Protein AF-A0A7C2ACA8-F1 (afdb_monomer_lite)

Foldseek 3Di:
DDKDKDKDKDWDWDDDDNDIDIDIDMDMDIHDPPDDVVVVRVVRVVVVVVVVVVVVVVVVVPPDDDDD

Radius of gyration: 17.52 Å; chains: 1; bounding box: 56×21×39 Å

Secondary structure (DSSP, 8-state):
--EEEEEEEEEEEEEETTEEEEEEEEEEEEEETTS-HHHHHHHHHHHHHHHHHHHHHHHHTT------

Sequence (68 aa):
MKVKEISVSVAKKITKEYNSYQLIYSATAEIAEGEKYLKHIEQLRGELSSEMKKFQVANNGNGGNTKQ

Structure (mmCIF, N/CA/C/O backbone):
data_AF-A0A7C2ACA8-F1
#
_entry.id   AF-A0A7C2ACA8-F1
#
loop_
_atom_site.group_PDB
_atom_site.id
_atom_site.type_symbol
_atom_site.label_atom_id
_atom_site.label_alt_id
_atom_site.label_comp_id
_atom_site.label_asym_id
_atom_site.label_entity_id
_atom_site.label_seq_id
_atom_site.pdbx_PDB_ins_code
_atom_site.Cartn_x
_atom_site.Cartn_y
_atom_site.Cartn_z
_atom_site.occupancy
_atom_site.B_iso_or_equiv
_atom_site.auth_seq_id
_atom_site.auth_comp_id
_atom_site.auth_asym_id
_atom_site.auth_atom_id
_atom_site.pdbx_PDB_model_num
ATOM 1 N N . MET A 1 1 ? -22.529 -3.599 11.847 1.00 63.62 1 MET A N 1
ATOM 2 C CA . MET A 1 1 ? -21.269 -2.829 11.912 1.00 63.62 1 MET A CA 1
ATOM 3 C C . MET A 1 1 ? -20.988 -2.334 10.500 1.00 63.62 1 MET A C 1
ATOM 5 O O . MET A 1 1 ? -21.039 -3.170 9.605 1.00 63.62 1 MET A O 1
ATOM 9 N N . LYS A 1 2 ? -20.820 -1.027 10.250 1.00 70.62 2 LYS A N 1
ATOM 10 C CA . LYS A 1 2 ? -20.398 -0.565 8.916 1.00 70.62 2 LYS A CA 1
ATOM 11 C C . LYS A 1 2 ? -18.877 -0.658 8.831 1.00 70.62 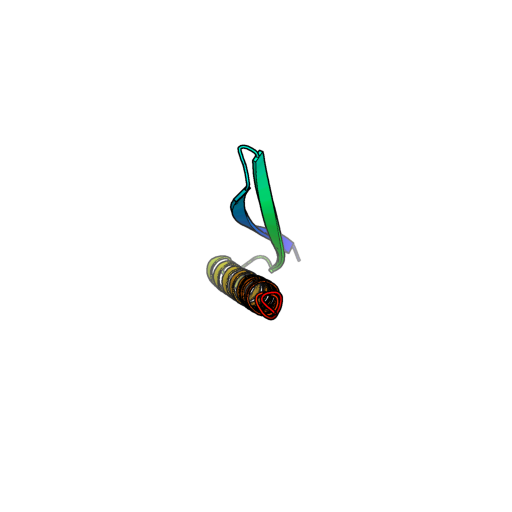2 LYS A C 1
ATOM 13 O O . LYS A 1 2 ? -18.183 -0.315 9.786 1.00 70.62 2 LYS A O 1
ATOM 18 N N . VAL A 1 3 ? -18.383 -1.137 7.701 1.00 76.12 3 VAL A N 1
ATOM 19 C CA . VAL A 1 3 ? -16.954 -1.261 7.407 1.00 76.12 3 VAL A CA 1
ATOM 20 C C . VAL A 1 3 ? -16.655 -0.328 6.239 1.00 76.12 3 VAL A C 1
ATOM 22 O O . VAL A 1 3 ? -17.460 -0.219 5.312 1.00 76.12 3 VAL A O 1
ATOM 25 N N . LYS A 1 4 ? -15.549 0.410 6.321 1.00 79.69 4 LYS A N 1
ATOM 26 C CA . LYS A 1 4 ? -15.049 1.280 5.254 1.00 79.69 4 LYS A CA 1
ATOM 27 C C . LYS A 1 4 ? -13.787 0.658 4.680 1.00 79.69 4 LYS A C 1
ATOM 29 O O . LYS A 1 4 ? -12.894 0.294 5.435 1.00 79.69 4 LYS A O 1
ATOM 34 N N . GLU A 1 5 ? -13.708 0.569 3.364 1.00 85.12 5 GLU A N 1
ATOM 35 C CA . GLU A 1 5 ? -12.490 0.142 2.684 1.00 85.12 5 GLU A CA 1
ATOM 36 C C . GLU A 1 5 ? -11.552 1.340 2.495 1.00 85.12 5 GLU A C 1
ATOM 38 O O . GLU A 1 5 ? -11.988 2.432 2.114 1.00 85.12 5 GLU A O 1
ATOM 43 N N . ILE A 1 6 ? -10.261 1.139 2.752 1.00 84.56 6 ILE A N 1
ATOM 44 C CA . ILE A 1 6 ? -9.208 2.052 2.313 1.00 84.56 6 ILE A CA 1
ATOM 45 C C . ILE A 1 6 ? -8.243 1.326 1.386 1.00 84.56 6 ILE A C 1
ATOM 47 O O . ILE A 1 6 ? -7.903 0.168 1.610 1.00 84.56 6 ILE A O 1
ATOM 51 N N . SER A 1 7 ? -7.753 2.040 0.378 1.00 82.94 7 SER A N 1
ATOM 52 C CA . SER A 1 7 ? -6.759 1.529 -0.562 1.00 82.94 7 SER A CA 1
ATOM 53 C C . SER A 1 7 ? -5.612 2.527 -0.698 1.00 82.94 7 SER A C 1
ATOM 55 O O . SER A 1 7 ? -5.834 3.725 -0.880 1.00 82.94 7 SER A O 1
ATOM 57 N N . VAL A 1 8 ? -4.375 2.040 -0.615 1.00 81.50 8 VAL A N 1
ATOM 58 C CA . VAL A 1 8 ? -3.154 2.822 -0.842 1.00 81.50 8 VAL A CA 1
ATOM 59 C C . VAL A 1 8 ? -2.460 2.266 -2.074 1.00 81.50 8 VAL A C 1
ATOM 61 O O . VAL A 1 8 ? -2.246 1.063 -2.172 1.00 81.50 8 VAL A O 1
ATOM 64 N N . SER A 1 9 ? -2.099 3.142 -3.011 1.00 81.81 9 SER A N 1
ATOM 65 C CA . SER A 1 9 ? -1.370 2.767 -4.225 1.00 81.81 9 SER A CA 1
ATOM 66 C C . SER A 1 9 ? -0.048 3.515 -4.324 1.00 81.81 9 SER A C 1
ATOM 68 O O . SER A 1 9 ? 0.019 4.713 -4.047 1.00 81.81 9 SER A O 1
ATOM 70 N N . VAL A 1 10 ? 1.005 2.819 -4.748 1.00 76.12 10 VAL A N 1
ATOM 71 C CA . VAL A 1 10 ? 2.308 3.410 -5.058 1.00 76.12 10 VAL A CA 1
ATOM 72 C C . VAL A 1 10 ? 2.691 3.022 -6.479 1.00 76.12 10 VAL A C 1
ATOM 74 O O . VAL A 1 10 ? 2.748 1.842 -6.825 1.00 76.12 10 VAL A O 1
ATOM 77 N N . ALA A 1 11 ? 2.970 4.032 -7.299 1.00 75.12 11 ALA A N 1
ATOM 78 C CA . ALA A 1 11 ? 3.408 3.857 -8.674 1.00 75.12 11 ALA A CA 1
ATOM 79 C C . ALA A 1 11 ? 4.900 4.180 -8.802 1.00 75.12 11 ALA A C 1
ATOM 81 O O . ALA A 1 11 ? 5.359 5.237 -8.366 1.00 75.12 11 ALA A O 1
ATOM 82 N N . LYS A 1 12 ? 5.659 3.289 -9.445 1.00 71.94 12 LYS A N 1
ATOM 83 C CA . LYS A 1 12 ? 7.043 3.546 -9.854 1.00 71.94 12 LYS A CA 1
ATOM 84 C C . LYS A 1 12 ? 7.107 3.634 -11.372 1.00 71.94 12 LYS A C 1
ATOM 86 O O . LYS A 1 12 ? 6.773 2.678 -12.070 1.00 71.94 12 LYS A O 1
ATOM 91 N N . LYS A 1 13 ? 7.581 4.770 -11.885 1.00 74.44 13 LYS A N 1
ATOM 92 C CA . LYS A 1 13 ? 7.943 4.901 -13.299 1.00 74.44 13 LYS A CA 1
ATOM 93 C C . LYS A 1 13 ? 9.261 4.168 -13.534 1.00 74.44 13 LYS A C 1
ATOM 95 O O . LYS A 1 13 ? 10.245 4.427 -12.843 1.00 74.44 13 LYS A O 1
ATOM 100 N N . ILE A 1 14 ? 9.272 3.262 -14.501 1.00 71.69 14 ILE A N 1
ATOM 101 C CA . ILE A 1 14 ? 10.458 2.539 -14.952 1.00 71.69 14 ILE A CA 1
ATOM 102 C C . ILE A 1 14 ? 10.723 2.974 -16.386 1.00 71.69 14 ILE A C 1
ATOM 104 O O . ILE A 1 14 ? 9.847 2.871 -17.241 1.00 71.69 14 ILE A O 1
ATOM 108 N N . THR A 1 15 ? 11.920 3.485 -16.646 1.00 71.62 15 THR A N 1
ATOM 109 C CA . THR A 1 15 ? 12.358 3.901 -17.981 1.00 71.62 15 THR A CA 1
ATOM 110 C C . THR A 1 15 ? 13.465 2.975 -18.460 1.00 71.62 15 THR A C 1
ATOM 112 O O . THR A 1 15 ? 14.481 2.849 -17.777 1.00 71.62 15 THR A O 1
ATOM 115 N N . LYS A 1 16 ? 13.289 2.360 -19.631 1.00 62.75 16 LYS A N 1
ATOM 116 C CA . LYS A 1 16 ? 14.347 1.622 -20.330 1.00 62.75 16 LYS A CA 1
ATOM 117 C C . LYS A 1 16 ? 14.232 1.900 -21.825 1.00 62.75 16 LYS A C 1
ATOM 119 O O . LYS A 1 16 ? 13.160 1.706 -22.383 1.00 62.75 16 LYS A O 1
ATOM 124 N N . GLU A 1 17 ? 15.326 2.358 -22.438 1.00 59.66 17 GLU A N 1
ATOM 125 C CA . GLU A 1 17 ? 15.469 2.499 -23.900 1.00 59.66 17 GLU A CA 1
ATOM 126 C C . GLU A 1 17 ? 14.244 3.141 -24.577 1.00 59.66 17 GLU A C 1
ATOM 128 O O . GLU A 1 17 ? 13.519 2.496 -25.325 1.00 59.66 17 GLU A O 1
ATOM 133 N N . TYR A 1 18 ? 13.982 4.416 -24.267 1.00 57.69 18 TYR A N 1
ATOM 134 C CA . TYR A 1 18 ? 12.866 5.217 -24.806 1.00 57.69 18 TYR A CA 1
ATOM 135 C C . TYR A 1 18 ? 11.443 4.712 -24.488 1.00 57.69 18 TYR A C 1
ATOM 137 O O . TYR A 1 18 ? 10.482 5.438 -24.735 1.00 57.69 18 TYR A O 1
ATOM 145 N N . ASN A 1 19 ? 11.295 3.552 -23.841 1.00 47.38 19 ASN A N 1
ATOM 146 C CA . ASN A 1 19 ? 10.031 3.035 -23.327 1.00 47.38 19 ASN A CA 1
ATOM 147 C C . ASN A 1 19 ? 9.874 3.346 -21.831 1.00 47.38 19 ASN A C 1
ATOM 149 O O . ASN A 1 19 ? 10.820 3.249 -21.039 1.00 47.38 19 ASN A O 1
ATOM 153 N N . SER A 1 20 ? 8.655 3.712 -21.425 1.00 64.50 20 SER A N 1
ATOM 154 C CA . SER A 1 20 ? 8.306 3.897 -20.016 1.00 64.50 20 SER A CA 1
ATOM 155 C C . SER A 1 20 ? 7.150 3.000 -19.610 1.00 64.50 20 SER A C 1
ATOM 157 O O . SER A 1 20 ? 6.082 3.067 -20.212 1.00 64.50 20 SER A O 1
ATOM 159 N N . TYR A 1 21 ? 7.350 2.236 -18.542 1.00 64.88 21 TYR A N 1
ATOM 160 C CA . TYR A 1 21 ? 6.320 1.425 -17.902 1.00 64.88 21 TYR A CA 1
ATOM 161 C C . TYR A 1 21 ? 6.015 1.994 -16.516 1.00 64.88 21 TYR A C 1
ATOM 163 O O . TYR A 1 21 ? 6.887 2.572 -15.859 1.00 64.88 21 TYR A O 1
ATOM 171 N N . GLN A 1 22 ? 4.775 1.842 -16.061 1.00 72.88 22 GLN A N 1
ATOM 172 C CA . GLN A 1 22 ? 4.387 2.152 -14.689 1.00 72.88 22 GLN A CA 1
ATOM 173 C C . GLN A 1 22 ? 4.100 0.850 -13.959 1.00 72.88 22 GLN A C 1
ATOM 175 O O . GLN A 1 22 ? 3.245 0.075 -14.374 1.00 72.88 22 GLN A O 1
ATOM 180 N N . LEU A 1 23 ? 4.830 0.618 -12.873 1.00 68.38 23 LEU A N 1
ATOM 181 C CA . LEU A 1 23 ? 4.570 -0.496 -11.977 1.00 68.38 23 LEU A CA 1
ATOM 182 C C . LEU A 1 23 ? 3.739 0.031 -10.813 1.00 68.38 23 LEU A C 1
ATOM 184 O O . LEU A 1 23 ? 4.214 0.882 -10.056 1.00 68.38 23 LEU A O 1
ATOM 188 N N . ILE A 1 24 ? 2.493 -0.424 -10.721 1.00 76.44 24 ILE A N 1
ATOM 189 C CA . ILE A 1 24 ? 1.540 -0.007 -9.694 1.00 76.44 24 ILE A CA 1
ATOM 190 C C . ILE A 1 24 ? 1.415 -1.143 -8.688 1.00 76.44 24 ILE A C 1
ATOM 192 O O . ILE A 1 24 ? 1.122 -2.274 -9.065 1.00 76.44 24 ILE A O 1
ATOM 196 N N . TYR A 1 25 ? 1.621 -0.824 -7.416 1.00 76.56 25 TYR A N 1
ATOM 197 C CA . TYR A 1 25 ? 1.316 -1.718 -6.309 1.00 76.56 25 TYR A CA 1
ATOM 198 C C . TYR A 1 25 ? 0.231 -1.087 -5.457 1.00 76.56 25 TYR A C 1
ATOM 200 O O . TYR A 1 25 ? 0.324 0.094 -5.118 1.00 76.56 25 TYR A O 1
ATOM 208 N N . SER A 1 26 ? -0.770 -1.878 -5.098 1.00 82.25 26 SER A N 1
ATOM 209 C CA . SER A 1 26 ? -1.890 -1.456 -4.267 1.00 82.25 26 SER A CA 1
ATOM 210 C C . SER A 1 26 ? -2.063 -2.406 -3.093 1.00 82.25 26 SER A C 1
ATOM 212 O O . SER A 1 26 ? -1.906 -3.616 -3.249 1.00 82.25 26 SER A O 1
ATOM 214 N N . ALA A 1 27 ? -2.406 -1.856 -1.935 1.00 81.50 27 ALA A N 1
ATOM 215 C CA . ALA A 1 27 ? -2.795 -2.617 -0.759 1.00 81.50 27 ALA A CA 1
ATOM 216 C C . ALA A 1 27 ? -4.090 -2.027 -0.191 1.00 81.50 27 ALA A C 1
ATOM 218 O O . ALA A 1 27 ? -4.272 -0.804 -0.190 1.00 81.50 27 ALA A O 1
ATOM 219 N N . THR A 1 28 ? -4.973 -2.902 0.278 1.00 85.62 28 THR A N 1
ATOM 220 C CA . THR A 1 28 ? -6.334 -2.564 0.701 1.00 85.62 28 THR A CA 1
ATOM 221 C C . THR A 1 28 ? -6.576 -3.109 2.102 1.00 85.62 28 THR A C 1
ATOM 223 O O . THR A 1 28 ? -6.130 -4.210 2.418 1.00 85.62 28 THR A O 1
ATOM 226 N N . ALA A 1 29 ? -7.271 -2.341 2.940 1.00 85.38 29 ALA A N 1
ATOM 227 C CA . ALA A 1 29 ? -7.678 -2.764 4.273 1.00 85.38 29 ALA A CA 1
ATOM 228 C C . ALA A 1 29 ? -9.128 -2.371 4.560 1.00 85.38 29 ALA A C 1
ATOM 230 O O . ALA A 1 29 ? -9.592 -1.291 4.187 1.00 85.38 29 ALA A O 1
ATOM 231 N N . GLU A 1 30 ? -9.815 -3.247 5.280 1.00 87.50 30 GLU A N 1
ATOM 232 C CA . GLU A 1 30 ? -11.129 -2.994 5.849 1.00 87.50 30 GLU A CA 1
ATOM 233 C C . GLU A 1 30 ? -10.989 -2.336 7.224 1.00 87.50 30 GLU A C 1
ATOM 235 O O . GLU A 1 30 ? -10.229 -2.796 8.074 1.00 87.50 30 GLU A O 1
ATOM 240 N N . ILE A 1 31 ? -11.731 -1.253 7.452 1.00 86.00 31 ILE A N 1
ATOM 241 C CA . ILE A 1 31 ? -11.698 -0.480 8.692 1.00 86.00 31 ILE A CA 1
ATOM 242 C C . ILE A 1 31 ? -13.090 -0.441 9.307 1.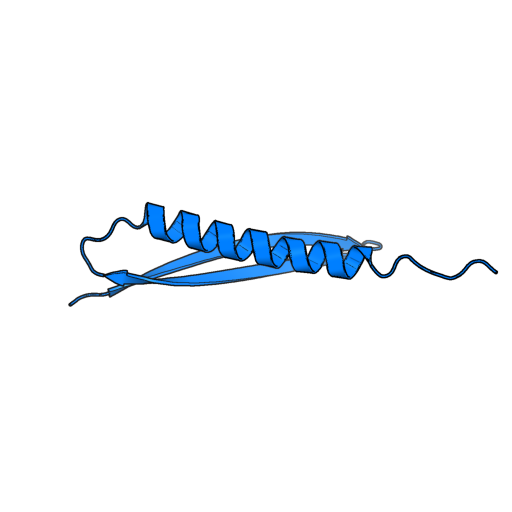00 86.00 31 ILE A C 1
ATOM 244 O O . ILE A 1 31 ? -14.058 -0.012 8.673 1.00 86.00 31 ILE A O 1
ATOM 248 N N . ALA A 1 32 ? -13.189 -0.826 10.576 1.00 86.25 32 ALA A N 1
ATOM 249 C CA . ALA A 1 32 ? -14.422 -0.690 11.335 1.00 86.25 32 ALA A CA 1
ATOM 250 C C . ALA A 1 32 ? -14.793 0.788 11.568 1.00 86.25 32 ALA A C 1
ATOM 252 O O . ALA A 1 32 ? -13.946 1.656 11.789 1.00 86.25 32 ALA A O 1
ATOM 253 N N . GLU A 1 33 ? -16.090 1.092 11.547 1.00 78.56 33 GLU A N 1
ATOM 254 C CA . GLU A 1 33 ? -16.596 2.432 11.849 1.00 78.56 33 GLU A CA 1
ATOM 255 C C . GLU A 1 33 ? -16.163 2.889 13.259 1.00 78.56 33 GLU A C 1
ATOM 257 O O . GLU A 1 33 ? -16.483 2.250 14.257 1.00 78.56 33 GLU A O 1
ATOM 262 N N . GLY A 1 34 ? -15.409 3.995 13.329 1.00 80.06 34 GLY A N 1
ATOM 263 C CA . GLY A 1 34 ? -14.846 4.545 14.572 1.00 80.06 34 GLY A CA 1
ATOM 264 C C . GLY A 1 34 ? -13.328 4.384 14.711 1.00 80.06 34 GLY A C 1
ATOM 265 O O . GLY A 1 34 ? -12.716 5.063 15.537 1.00 80.06 34 GLY A O 1
ATOM 266 N N . GLU A 1 35 ? -12.692 3.555 13.882 1.00 82.50 35 GLU A N 1
ATOM 267 C CA . GLU A 1 35 ? -11.235 3.420 13.877 1.00 82.50 35 GLU A CA 1
ATOM 268 C C . GLU A 1 35 ? -10.525 4.544 13.103 1.00 82.50 35 GLU A C 1
ATOM 270 O O . GLU A 1 35 ? -11.041 5.131 12.146 1.00 82.50 35 GLU A O 1
ATOM 275 N N . LYS A 1 36 ? -9.289 4.853 13.518 1.00 83.88 36 LYS A N 1
ATOM 276 C CA . LYS A 1 36 ? -8.460 5.883 12.878 1.00 83.88 36 LYS A CA 1
ATOM 277 C C . LYS A 1 36 ? -7.828 5.353 11.590 1.00 83.88 36 LYS A C 1
ATOM 279 O O . LYS A 1 36 ? -6.866 4.589 11.633 1.00 83.88 36 LYS A O 1
ATOM 284 N N . TYR A 1 37 ? -8.293 5.869 10.455 1.00 82.69 37 TYR A N 1
ATOM 285 C CA . TYR A 1 37 ? -7.781 5.549 9.116 1.00 82.69 37 TYR A CA 1
ATOM 286 C C . TYR A 1 37 ? -6.275 5.803 8.939 1.00 82.69 37 TYR A C 1
ATOM 288 O O . TYR A 1 37 ? -5.615 5.059 8.222 1.00 82.69 37 TYR A O 1
ATOM 296 N N . LEU A 1 38 ? -5.705 6.802 9.623 1.00 84.44 38 LEU A N 1
ATOM 297 C CA . LEU A 1 38 ? -4.277 7.137 9.519 1.00 84.44 38 LEU A CA 1
ATOM 298 C C . LEU A 1 38 ? -3.354 5.970 9.898 1.00 84.44 38 LEU A C 1
ATOM 300 O O . LEU A 1 38 ? -2.378 5.725 9.196 1.00 84.44 38 LEU A O 1
ATOM 304 N N . LYS A 1 39 ? -3.689 5.218 10.955 1.00 85.06 39 LYS A N 1
ATOM 305 C CA . LYS A 1 39 ? -2.875 4.079 11.408 1.00 85.06 39 LYS A CA 1
ATOM 306 C C . LYS A 1 39 ? -2.845 2.966 10.356 1.00 85.06 39 LYS A C 1
ATOM 308 O O . LYS A 1 39 ? -1.790 2.407 10.074 1.00 85.06 39 LYS A O 1
ATOM 313 N N . HIS A 1 40 ? -3.996 2.689 9.747 1.00 84.75 40 HIS A N 1
ATOM 314 C CA . HIS A 1 40 ? -4.129 1.690 8.685 1.00 84.75 40 HIS A CA 1
ATOM 315 C C . HIS A 1 40 ? -3.397 2.115 7.405 1.00 84.75 40 HIS A C 1
ATOM 317 O O . HIS A 1 40 ? -2.720 1.303 6.784 1.00 84.75 40 HIS A O 1
ATOM 323 N N . ILE A 1 41 ? -3.433 3.405 7.050 1.00 84.75 41 ILE A N 1
ATOM 324 C CA . ILE A 1 41 ? -2.658 3.951 5.923 1.00 84.75 41 ILE A CA 1
ATOM 325 C C . ILE A 1 41 ? -1.149 3.793 6.154 1.00 84.75 41 ILE A C 1
ATOM 327 O O . ILE A 1 41 ? -0.432 3.389 5.239 1.00 84.75 41 ILE A O 1
ATOM 331 N N . GLU A 1 42 ? -0.643 4.113 7.348 1.00 85.81 42 GLU A N 1
ATOM 332 C CA . GLU A 1 42 ? 0.781 3.953 7.674 1.00 85.81 42 GLU A CA 1
ATOM 333 C C . GLU A 1 42 ? 1.226 2.491 7.594 1.00 85.81 42 GLU A C 1
ATOM 335 O O . GLU A 1 42 ? 2.285 2.209 7.027 1.00 85.81 42 GLU A O 1
ATOM 340 N N . GLN A 1 43 ? 0.394 1.568 8.081 1.00 86.31 43 GLN A N 1
ATOM 341 C CA . GLN A 1 43 ? 0.651 0.136 7.976 1.00 86.31 43 GLN A CA 1
ATOM 342 C C . GLN A 1 43 ? 0.718 -0.320 6.511 1.00 86.31 43 GLN A C 1
ATOM 344 O O . GLN A 1 43 ? 1.735 -0.880 6.097 1.00 86.31 43 GLN A O 1
ATOM 349 N N . LEU A 1 44 ? -0.301 0.001 5.705 1.00 87.00 44 LEU A N 1
ATOM 350 C CA . LEU A 1 44 ? -0.339 -0.345 4.278 1.00 87.00 44 LEU A CA 1
ATOM 351 C C . LEU A 1 44 ? 0.868 0.228 3.520 1.00 87.00 44 LEU A C 1
ATOM 353 O O . LEU A 1 44 ? 1.458 -0.446 2.677 1.00 87.00 44 LEU A O 1
ATOM 357 N N . ARG A 1 45 ? 1.297 1.459 3.838 1.00 82.62 45 ARG A N 1
ATOM 358 C CA . ARG A 1 45 ? 2.515 2.057 3.258 1.00 82.62 45 ARG A CA 1
ATOM 359 C C . ARG A 1 45 ? 3.783 1.304 3.660 1.00 82.62 45 ARG A C 1
ATOM 361 O O . ARG A 1 45 ? 4.685 1.169 2.833 1.00 82.62 45 ARG A O 1
ATOM 368 N N . GLY A 1 46 ? 3.874 0.842 4.906 1.00 84.31 46 GLY A N 1
ATOM 369 C CA . GLY A 1 46 ? 4.987 0.025 5.389 1.00 84.31 46 GLY A CA 1
ATOM 370 C C . GLY A 1 46 ? 5.085 -1.312 4.654 1.00 84.31 46 GLY A C 1
ATOM 371 O O . GLY A 1 46 ? 6.164 -1.673 4.181 1.00 84.31 46 GLY A O 1
ATOM 372 N N . GLU A 1 47 ? 3.951 -1.993 4.488 1.00 84.38 47 GLU A N 1
ATOM 373 C CA . GLU A 1 47 ? 3.836 -3.248 3.737 1.00 84.38 47 GLU A CA 1
ATOM 374 C C . GLU A 1 47 ? 4.249 -3.056 2.270 1.00 84.38 47 GLU A C 1
ATOM 376 O O . GLU A 1 47 ? 5.157 -3.738 1.789 1.00 84.38 47 GLU A O 1
ATOM 381 N N . LEU A 1 48 ? 3.689 -2.043 1.597 1.00 82.31 48 LEU A N 1
ATOM 382 C CA . LEU A 1 48 ? 4.050 -1.669 0.223 1.00 82.31 48 LEU A CA 1
ATOM 383 C C . LEU A 1 48 ? 5.544 -1.348 0.073 1.00 82.31 48 LEU A C 1
ATOM 385 O O . LEU A 1 48 ? 6.185 -1.781 -0.884 1.00 82.31 48 LEU A O 1
ATOM 389 N N . SER A 1 49 ? 6.125 -0.610 1.020 1.00 80.62 49 SER A N 1
ATOM 390 C CA . SER A 1 49 ? 7.550 -0.258 1.014 1.00 80.62 49 SER A CA 1
ATOM 391 C C . SER A 1 49 ? 8.453 -1.482 1.201 1.00 80.62 49 SER A C 1
ATOM 393 O O . SER A 1 49 ? 9.468 -1.615 0.512 1.00 80.62 49 SER A O 1
ATOM 395 N N . SER A 1 50 ? 8.085 -2.398 2.102 1.00 81.44 50 SER A N 1
ATOM 396 C CA . SER A 1 50 ? 8.805 -3.658 2.320 1.00 81.44 50 SER A CA 1
ATOM 397 C C . SER A 1 50 ? 8.790 -4.526 1.063 1.00 81.44 50 SER A C 1
ATOM 399 O O . SER A 1 50 ? 9.838 -4.994 0.612 1.00 81.44 50 SER A O 1
ATOM 401 N N . GLU A 1 51 ? 7.623 -4.658 0.433 1.00 76.88 51 GLU A N 1
ATOM 402 C CA . GLU A 1 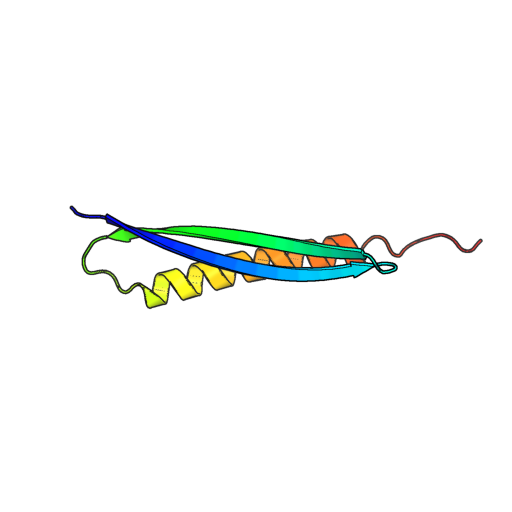51 ? 7.464 -5.437 -0.790 1.00 76.88 51 GLU A CA 1
ATOM 403 C C . GLU A 1 51 ? 8.276 -4.826 -1.945 1.00 76.88 51 GLU A C 1
ATOM 405 O O . GLU A 1 51 ? 9.059 -5.514 -2.601 1.00 76.88 51 GLU A O 1
ATOM 410 N N . MET A 1 52 ? 8.233 -3.498 -2.113 1.00 72.75 52 MET A N 1
ATOM 411 C CA . MET A 1 52 ? 9.070 -2.786 -3.087 1.00 72.75 52 MET A CA 1
ATOM 412 C C . MET A 1 52 ? 10.576 -2.979 -2.869 1.00 72.75 52 MET A C 1
ATOM 414 O O . MET A 1 52 ? 11.333 -3.030 -3.845 1.00 72.75 52 MET A O 1
ATOM 418 N N . LYS A 1 53 ? 11.037 -3.072 -1.616 1.00 74.56 53 LYS A N 1
ATOM 419 C CA . LYS A 1 53 ? 12.448 -3.351 -1.311 1.00 74.56 53 LYS A CA 1
ATOM 420 C C . LYS A 1 53 ? 12.844 -4.759 -1.749 1.00 74.56 53 LYS A C 1
ATOM 422 O O . LYS A 1 53 ? 13.912 -4.900 -2.341 1.00 74.56 53 LYS A O 1
ATOM 427 N N . LYS A 1 54 ? 11.990 -5.770 -1.548 1.00 71.12 5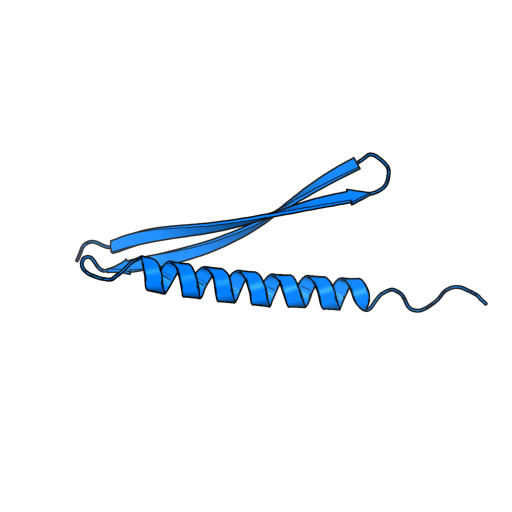4 LYS A N 1
ATOM 428 C CA . LYS A 1 54 ? 12.245 -7.135 -2.049 1.00 71.12 54 LYS A CA 1
ATOM 429 C C . LYS A 1 54 ? 12.432 -7.144 -3.567 1.00 71.12 54 LYS A C 1
ATOM 431 O O . LYS A 1 54 ? 13.389 -7.737 -4.052 1.00 71.12 54 LYS A O 1
ATOM 436 N N . PHE A 1 55 ? 11.599 -6.408 -4.308 1.00 65.44 55 PHE A N 1
ATOM 437 C CA . PHE A 1 55 ? 11.746 -6.274 -5.763 1.00 65.44 55 PHE A CA 1
ATOM 438 C C . PHE A 1 55 ? 13.030 -5.548 -6.189 1.00 65.44 55 PHE A C 1
ATOM 440 O O . PHE A 1 55 ? 13.637 -5.917 -7.194 1.00 65.44 55 PHE A O 1
ATOM 447 N N . GLN A 1 56 ? 13.475 -4.523 -5.450 1.00 61.94 56 GLN A N 1
ATOM 448 C CA . GLN A 1 56 ? 14.764 -3.876 -5.732 1.00 61.94 56 GLN A CA 1
ATOM 449 C C . GLN A 1 56 ? 15.945 -4.818 -5.489 1.00 61.94 56 GLN A C 1
ATOM 451 O O . GLN A 1 56 ? 16.852 -4.869 -6.314 1.00 61.94 56 GLN A O 1
ATOM 456 N N . VAL A 1 57 ? 15.924 -5.584 -4.396 1.00 56.94 57 VAL A N 1
ATO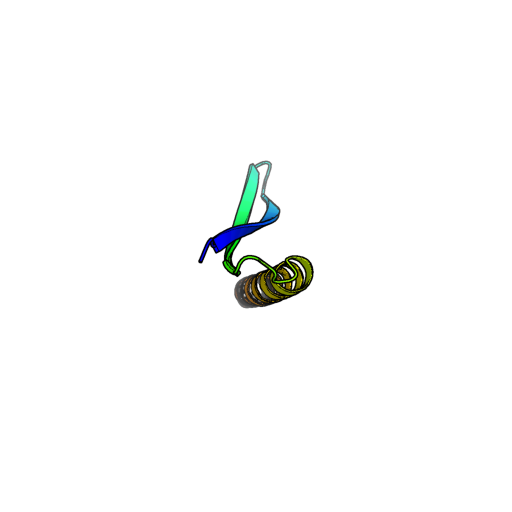M 457 C CA . VAL A 1 57 ? 16.983 -6.554 -4.083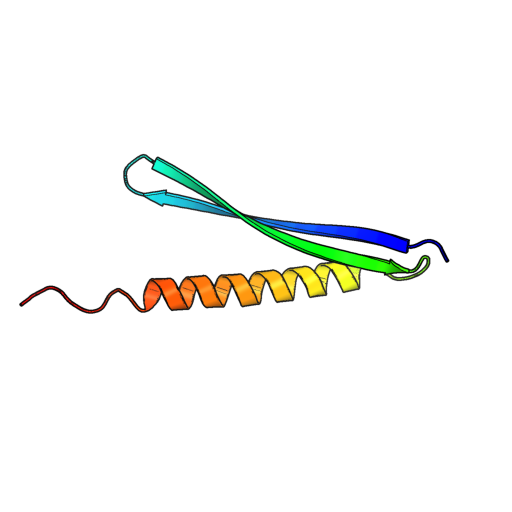 1.00 56.94 57 VAL A CA 1
ATOM 458 C C . VAL A 1 57 ? 17.007 -7.688 -5.112 1.00 56.94 57 VAL A C 1
ATOM 460 O O . VAL A 1 57 ? 18.079 -8.024 -5.607 1.00 56.94 57 VAL A O 1
ATOM 463 N N . ALA A 1 58 ? 15.844 -8.215 -5.509 1.00 53.81 58 ALA A N 1
ATOM 464 C CA . ALA A 1 58 ? 15.742 -9.255 -6.535 1.00 53.81 58 ALA A CA 1
ATOM 465 C C . ALA A 1 58 ? 16.285 -8.795 -7.902 1.00 53.81 58 ALA A C 1
ATOM 467 O O . ALA A 1 58 ? 16.971 -9.557 -8.578 1.00 53.81 58 ALA A O 1
ATOM 468 N N . ASN A 1 59 ? 16.052 -7.534 -8.283 1.00 51.44 59 ASN A N 1
ATOM 469 C CA . ASN A 1 59 ? 16.562 -6.981 -9.541 1.00 51.44 59 ASN A CA 1
ATOM 470 C C . ASN A 1 59 ? 18.039 -6.548 -9.479 1.00 51.44 59 ASN A C 1
ATOM 472 O O . ASN A 1 59 ? 18.704 -6.548 -10.511 1.00 51.44 59 ASN A O 1
ATOM 476 N N . ASN A 1 60 ? 18.578 -6.222 -8.298 1.00 48.78 60 ASN A N 1
ATOM 477 C CA . ASN A 1 60 ? 20.016 -5.975 -8.117 1.00 48.78 60 ASN A CA 1
ATOM 478 C C . ASN A 1 60 ? 20.842 -7.270 -7.996 1.00 48.78 60 ASN A C 1
ATOM 480 O O . ASN A 1 60 ? 22.058 -7.228 -8.163 1.00 48.78 60 ASN A O 1
ATOM 484 N N . GLY A 1 61 ? 20.205 -8.415 -7.726 1.00 43.00 61 GLY A N 1
ATOM 485 C CA . GLY A 1 61 ? 20.859 -9.725 -7.637 1.00 43.00 61 GLY A CA 1
ATOM 486 C C . GLY A 1 61 ? 21.226 -10.360 -8.983 1.00 43.00 61 GLY A C 1
ATOM 487 O O . GLY A 1 61 ? 21.949 -11.349 -8.996 1.00 43.00 61 GLY A O 1
ATOM 488 N N . ASN A 1 62 ? 20.785 -9.789 -10.110 1.00 42.38 62 ASN A N 1
ATOM 489 C CA . ASN A 1 62 ? 21.042 -10.322 -11.453 1.00 42.38 62 ASN A CA 1
ATOM 490 C C . ASN A 1 62 ? 21.968 -9.409 -12.283 1.00 42.38 62 ASN A C 1
ATOM 492 O O . ASN A 1 62 ? 21.752 -9.180 -13.470 1.00 42.38 62 ASN A O 1
ATOM 496 N N . GLY A 1 63 ? 22.989 -8.846 -11.627 1.00 42.12 63 GLY A N 1
ATOM 497 C CA . GLY A 1 63 ? 24.112 -8.134 -12.253 1.00 42.12 63 GLY A CA 1
ATOM 498 C C . GLY A 1 63 ? 25.421 -8.935 -12.252 1.00 42.12 63 GLY A C 1
ATOM 499 O O . GLY A 1 63 ? 26.486 -8.367 -12.479 1.00 42.12 63 GLY A O 1
ATOM 500 N N . GLY A 1 64 ? 25.361 -10.234 -11.945 1.00 44.34 64 GLY A N 1
ATOM 501 C CA . GLY A 1 64 ? 26.499 -11.145 -12.016 1.00 44.34 64 GLY A CA 1
ATOM 502 C C . GLY A 1 64 ? 26.549 -11.864 -13.364 1.00 44.34 64 GLY A C 1
ATOM 503 O O . GLY A 1 64 ? 25.593 -12.536 -13.728 1.00 44.34 64 GLY A O 1
ATOM 504 N N . ASN A 1 65 ? 27.696 -11.762 -14.038 1.00 47.56 65 ASN A N 1
ATOM 505 C CA . ASN A 1 65 ? 28.124 -12.486 -15.243 1.00 47.56 65 ASN A CA 1
ATOM 506 C C . ASN A 1 65 ? 27.497 -12.104 -16.592 1.00 47.56 65 ASN A C 1
ATOM 508 O O . ASN A 1 65 ? 26.481 -12.647 -16.999 1.00 47.56 65 ASN A O 1
ATOM 512 N N . THR A 1 66 ? 28.247 -11.309 -17.365 1.00 41.97 66 THR A N 1
ATOM 513 C CA . THR A 1 66 ? 29.043 -11.866 -18.483 1.00 41.97 66 THR A CA 1
ATOM 514 C C . THR A 1 66 ? 30.088 -10.848 -18.946 1.00 41.97 66 THR A C 1
ATOM 516 O O . THR A 1 66 ? 29.801 -9.955 -19.738 1.00 41.97 66 THR A O 1
ATOM 519 N N . LYS A 1 67 ? 31.315 -10.994 -18.441 1.00 43.62 67 LYS A N 1
ATOM 520 C CA . LYS A 1 67 ? 32.549 -10.663 -19.165 1.00 43.62 67 LYS A CA 1
ATOM 521 C C . LYS A 1 67 ? 33.589 -11.718 -18.790 1.00 43.62 67 LYS A C 1
ATOM 523 O O . LYS A 1 67 ? 34.301 -11.560 -17.803 1.00 43.62 67 LYS A O 1
ATOM 528 N N . GLN A 1 68 ? 33.606 -12.802 -19.553 1.00 39.50 68 GLN A N 1
ATOM 529 C CA . GLN A 1 68 ? 34.801 -13.590 -19.839 1.00 39.50 68 GLN A CA 1
ATOM 530 C C . GLN A 1 68 ? 34.878 -13.729 -21.352 1.00 39.50 68 GLN A C 1
ATOM 532 O O . GLN A 1 68 ? 33.794 -13.893 -21.958 1.00 39.50 68 GLN A O 1
#

pLDDT: mean 71.65, std 14.39, range [39.5, 87.5]